Protein AF-Q5D8P5-F1 (afdb_monomer_lite)

pLDDT: mean 77.69, std 11.72, range [52.81, 97.12]

Radius of gyration: 36.67 Å; chains: 1; bounding box: 65×35×106 Å

Secondary structure (DSSP, 8-state):
--S--EEEEEEEEEEEETTEEEEEEEEEEEEE---HHHHHHS-TTSSSS---PPPPP---S-TTHHHHHHHHHHHHHIIIIIHHHHHHHHHHHHHHHHHHHHHHHS-THHHHHHH--

Organism: Schistosoma japonicum (NCBI:txid6182)

InterPro domains:
  IPR032362 Ferlin, C-terminal domain [PF16165] (17-114)
  IPR037721 Ferlin family [PTHR12546] (1-115)

Foldseek 3Di:
DDPDFKDWDKDFDWDQDPNDTDRPDIDIDMGGHDDPVRCVVPPPDPPPDDPPDDDDPPDDPDPCCVVCVVVVVVVVCCVPPVVVVVVVVVVVVVVVVVVVVVVVVPDCVVVCVVVVD

Structure (mmCIF, N/CA/C/O backbone):
data_AF-Q5D8P5-F1
#
_entry.id   AF-Q5D8P5-F1
#
loop_
_atom_site.group_PDB
_atom_site.id
_atom_site.type_symbol
_atom_site.label_atom_id
_atom_site.label_alt_id
_atom_site.label_comp_id
_atom_site.label_asym_id
_atom_site.label_entity_id
_atom_site.label_seq_id
_atom_site.pdbx_PDB_ins_code
_atom_site.Cartn_x
_atom_site.Cartn_y
_atom_site.Cartn_z
_atom_site.occupancy
_atom_site.B_iso_or_equiv
_atom_site.auth_seq_id
_atom_site.auth_comp_id
_atom_site.auth_asym_id
_atom_site.auth_atom_id
_atom_site.pdbx_PDB_model_num
ATOM 1 N N . MET A 1 1 ? -11.316 13.731 40.123 1.00 57.75 1 MET A N 1
ATOM 2 C CA . MET A 1 1 ? -12.185 13.520 38.943 1.00 57.75 1 MET A CA 1
ATOM 3 C C . MET A 1 1 ? -11.296 13.365 37.721 1.00 57.75 1 MET A C 1
ATOM 5 O O . MET A 1 1 ? -10.529 14.279 37.439 1.00 57.75 1 MET A O 1
ATOM 9 N N . PHE A 1 2 ? -11.336 12.219 37.035 1.00 61.69 2 PHE A N 1
ATOM 10 C CA . PHE A 1 2 ? -10.610 12.051 35.772 1.00 61.69 2 PHE A CA 1
ATOM 11 C C . PHE A 1 2 ? -11.206 12.993 34.719 1.00 61.69 2 PHE A C 1
ATOM 13 O O . PHE A 1 2 ? -12.420 13.024 34.531 1.00 61.69 2 PHE A O 1
ATOM 20 N N . LYS A 1 3 ? -10.358 13.787 34.056 1.00 75.06 3 LYS A N 1
ATOM 21 C CA . LYS A 1 3 ? -10.788 14.759 33.036 1.00 75.06 3 LYS A CA 1
ATOM 22 C C . LYS A 1 3 ? -11.258 14.077 31.747 1.00 75.06 3 LYS A C 1
ATOM 24 O O . LYS A 1 3 ? -12.034 14.659 31.000 1.00 75.06 3 LYS A O 1
ATOM 29 N N . ASN A 1 4 ? -10.788 12.857 31.497 1.00 75.75 4 ASN A N 1
ATOM 30 C CA . ASN A 1 4 ? -11.158 12.075 30.331 1.00 75.75 4 ASN A CA 1
ATOM 31 C C . ASN A 1 4 ? -11.781 10.748 30.778 1.00 75.75 4 ASN A C 1
ATOM 33 O O . ASN A 1 4 ? -11.120 9.954 31.445 1.00 75.75 4 ASN A O 1
ATOM 37 N N . ARG A 1 5 ? -13.062 10.552 30.455 1.00 80.94 5 ARG A N 1
ATOM 38 C CA . ARG A 1 5 ? -13.842 9.362 30.829 1.00 80.94 5 ARG A CA 1
ATOM 39 C C . ARG A 1 5 ? -13.826 8.278 29.756 1.00 80.94 5 ARG A C 1
ATOM 41 O O . ARG A 1 5 ? -14.182 7.146 30.053 1.00 80.94 5 ARG A O 1
ATOM 48 N N . THR A 1 6 ? -13.398 8.611 28.539 1.00 83.50 6 THR A N 1
ATOM 49 C CA . THR A 1 6 ? -13.475 7.719 27.379 1.00 83.50 6 THR A CA 1
ATOM 50 C C . THR A 1 6 ? -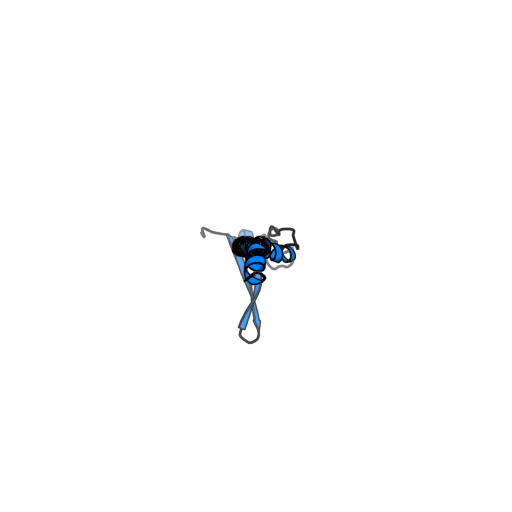12.140 7.644 26.649 1.00 83.50 6 THR A C 1
ATOM 52 O O . THR A 1 6 ? -11.580 8.673 26.269 1.00 83.50 6 THR A O 1
ATOM 55 N N . ALA A 1 7 ? -11.660 6.433 26.382 1.00 86.00 7 ALA A N 1
ATOM 56 C CA . ALA A 1 7 ? -10.495 6.180 25.543 1.00 86.00 7 ALA A CA 1
ATOM 57 C C . ALA A 1 7 ? -10.908 5.343 24.328 1.00 86.00 7 ALA A C 1
ATOM 59 O O . ALA A 1 7 ? -11.478 4.266 24.479 1.00 86.00 7 ALA A O 1
ATOM 60 N N . ARG A 1 8 ? -10.623 5.840 23.122 1.00 86.38 8 ARG A N 1
ATOM 61 C CA . ARG A 1 8 ? -10.833 5.132 21.851 1.00 86.38 8 ARG A CA 1
ATOM 62 C C . ARG A 1 8 ? -9.496 4.865 21.180 1.00 86.38 8 ARG A C 1
ATOM 64 O O . ARG A 1 8 ? -8.613 5.719 21.221 1.00 86.38 8 ARG A O 1
ATOM 71 N N . GLY A 1 9 ? -9.364 3.714 20.535 1.00 86.44 9 GLY A N 1
ATOM 72 C CA . GLY A 1 9 ? -8.120 3.327 19.885 1.00 86.44 9 GLY A CA 1
ATOM 73 C C . GLY A 1 9 ? -8.198 1.986 19.166 1.00 86.44 9 GLY A C 1
ATOM 74 O O . GLY A 1 9 ? -9.210 1.288 19.204 1.00 86.44 9 GLY A O 1
ATOM 75 N N . TRP A 1 10 ? -7.091 1.644 18.514 1.00 86.56 10 TRP A N 1
ATOM 76 C CA . TRP A 1 10 ? -6.893 0.367 17.841 1.00 86.56 10 TRP A CA 1
ATOM 77 C C . TRP A 1 10 ? -5.967 -0.501 18.680 1.00 86.56 10 TRP A C 1
ATOM 79 O O . TRP A 1 10 ? -4.800 -0.153 18.862 1.00 86.56 10 TRP A O 1
ATOM 89 N N . TRP A 1 11 ? -6.475 -1.633 19.154 1.00 86.12 11 TRP A N 1
ATOM 90 C CA . TRP A 1 11 ? -5.688 -2.610 19.895 1.00 86.12 11 TRP A CA 1
ATOM 91 C C . TRP A 1 11 ? -5.235 -3.734 18.964 1.00 86.12 11 TRP A C 1
ATOM 93 O O . TRP A 1 11 ? -6.060 -4.273 18.217 1.00 86.12 11 TRP A O 1
ATOM 103 N N . PRO A 1 12 ? -3.935 -4.079 18.958 1.00 90.12 12 PRO A N 1
ATOM 104 C CA . PRO A 1 12 ? -3.457 -5.232 18.216 1.00 90.12 12 PRO A CA 1
ATOM 105 C C . PRO A 1 12 ? -4.004 -6.507 18.861 1.00 90.12 12 PRO A C 1
ATOM 107 O O . PRO A 1 12 ? -3.960 -6.667 20.078 1.00 90.12 12 PRO A O 1
ATOM 110 N N . VAL A 1 13 ? -4.507 -7.411 18.030 1.00 87.50 13 VAL A N 1
ATOM 111 C CA . VAL A 1 13 ? -4.778 -8.791 18.425 1.00 87.50 13 VAL A CA 1
ATOM 112 C C . VAL A 1 13 ? -3.518 -9.569 18.100 1.00 87.50 13 VAL A C 1
ATOM 114 O O . VAL A 1 13 ? -3.150 -9.694 16.9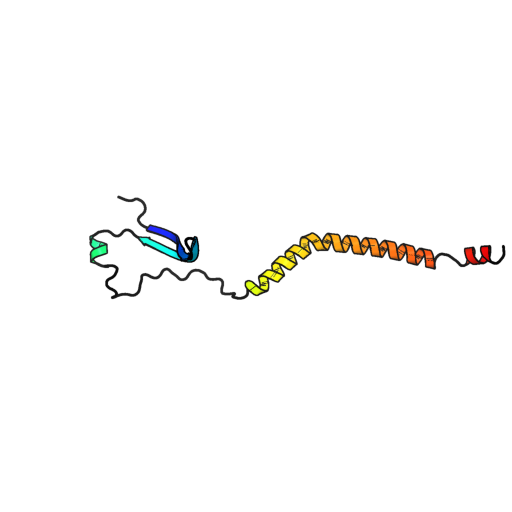29 1.00 87.50 13 VAL A O 1
ATOM 117 N N . THR A 1 14 ? -2.831 -10.005 19.144 1.00 89.38 14 THR A N 1
ATOM 118 C CA . THR A 1 14 ? -1.583 -10.757 19.055 1.00 89.38 14 THR A CA 1
ATOM 119 C C . THR A 1 14 ? -1.832 -12.219 19.360 1.00 89.38 14 THR A C 1
ATOM 121 O O . THR A 1 14 ? -2.654 -12.537 20.217 1.00 89.38 14 THR A O 1
ATOM 124 N N 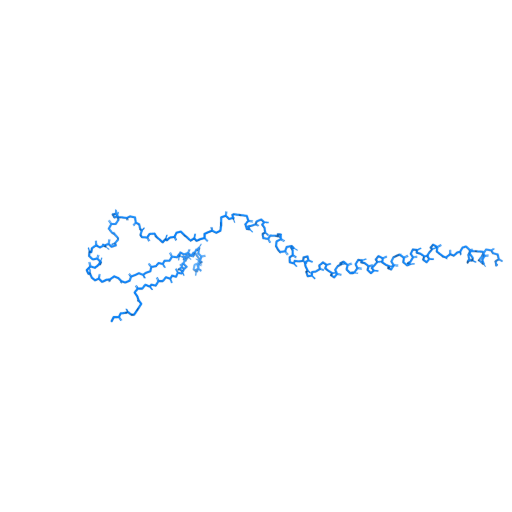. ASP A 1 15 ? -1.096 -13.076 18.675 1.00 86.31 15 ASP A N 1
ATOM 125 C CA . ASP A 1 15 ? -1.023 -14.505 18.937 1.00 86.31 15 ASP A CA 1
ATOM 126 C C . ASP A 1 15 ? 0.444 -14.883 19.147 1.00 86.31 15 ASP A C 1
ATOM 128 O O . ASP A 1 15 ? 1.334 -14.223 18.603 1.00 86.31 15 ASP A O 1
ATOM 132 N N . GLU A 1 16 ? 0.697 -15.900 19.959 1.00 87.44 16 GLU A N 1
ATOM 133 C CA . GLU A 1 16 ? 2.050 -16.362 20.269 1.00 87.44 16 GLU A CA 1
ATOM 134 C C . GLU A 1 16 ? 2.276 -17.695 19.562 1.00 87.44 16 GLU A C 1
ATOM 136 O O . GLU A 1 16 ? 1.671 -18.713 19.901 1.00 87.44 16 GLU A O 1
ATOM 141 N N . VAL A 1 17 ? 3.126 -17.677 18.538 1.00 85.06 17 VAL A N 1
ATOM 142 C CA . VAL A 1 17 ? 3.447 -18.854 17.727 1.00 85.06 17 VAL A CA 1
ATOM 143 C C . VAL A 1 17 ? 4.957 -19.026 17.760 1.00 85.06 17 VAL A C 1
ATOM 145 O O . VAL A 1 17 ? 5.679 -18.116 17.374 1.00 85.06 17 VAL A O 1
ATOM 148 N N . GLU A 1 18 ? 5.428 -20.183 18.232 1.00 81.31 18 GLU A N 1
ATOM 149 C CA . GLU A 1 18 ? 6.864 -20.518 18.276 1.00 81.31 18 GLU A CA 1
ATOM 150 C C . GLU A 1 18 ? 7.732 -19.460 19.000 1.00 81.31 18 GLU A C 1
ATOM 152 O O . GLU A 1 18 ? 8.807 -19.109 18.528 1.00 81.31 18 GLU A O 1
ATOM 157 N N . GLU A 1 19 ? 7.269 -18.946 20.149 1.00 83.50 19 GLU A N 1
ATOM 158 C CA . GLU A 1 19 ? 7.934 -17.883 20.943 1.00 83.50 19 GLU A CA 1
ATOM 159 C C . GLU A 1 19 ? 8.019 -16.503 20.247 1.00 83.50 19 GLU A C 1
ATOM 161 O O . GLU A 1 19 ? 8.612 -15.565 20.788 1.00 83.50 19 GLU A O 1
ATOM 166 N N . GLU A 1 20 ? 7.385 -16.327 19.081 1.00 83.00 20 GLU A N 1
ATOM 167 C CA . GLU A 1 20 ? 7.255 -15.039 18.394 1.00 83.00 20 GLU A CA 1
ATOM 168 C C . GLU A 1 20 ? 5.832 -14.467 18.540 1.00 83.00 20 GLU A C 1
ATOM 170 O O . GLU A 1 20 ? 4.823 -15.136 18.302 1.00 83.00 20 GLU A O 1
ATOM 175 N N . ILE A 1 21 ? 5.740 -13.186 18.921 1.00 85.12 21 ILE A N 1
ATOM 176 C CA . ILE A 1 21 ? 4.464 -12.464 19.028 1.00 85.12 21 ILE A CA 1
ATOM 177 C C . ILE A 1 21 ? 4.063 -11.963 17.638 1.00 85.12 21 ILE A C 1
ATOM 179 O O . ILE A 1 21 ? 4.602 -10.972 17.136 1.00 85.12 21 ILE A O 1
ATOM 183 N N . VAL A 1 22 ? 3.062 -12.598 17.033 1.00 86.12 22 VAL A N 1
ATOM 184 C CA . VAL A 1 22 ? 2.540 -12.236 15.711 1.00 86.12 22 VAL A CA 1
ATOM 185 C C . VAL A 1 22 ? 1.246 -11.435 15.850 1.00 86.12 22 VAL A C 1
ATOM 187 O O . VAL A 1 22 ? 0.286 -11.859 16.490 1.00 86.12 22 VAL A O 1
ATOM 190 N N . VAL A 1 23 ? 1.175 -10.263 15.210 1.00 86.12 23 VAL A N 1
ATOM 191 C CA . VAL A 1 23 ? -0.057 -9.454 15.162 1.00 86.12 23 VAL A CA 1
ATOM 192 C C . VAL A 1 23 ? -1.001 -10.021 14.096 1.00 86.12 23 VAL A C 1
ATOM 194 O O . VAL A 1 23 ? -0.822 -9.769 12.906 1.00 86.12 23 VAL A O 1
ATOM 197 N N . GLN A 1 24 ? -2.030 -10.752 14.521 1.00 84.31 24 GLN A N 1
ATOM 198 C CA . GLN A 1 24 ? -3.038 -11.374 13.649 1.00 84.31 24 GLN A CA 1
ATOM 199 C C . GLN A 1 24 ? -4.111 -10.385 13.174 1.00 84.31 24 GLN A C 1
ATOM 201 O O . GLN A 1 24 ? -4.748 -10.574 12.136 1.00 84.31 24 GLN A O 1
ATOM 206 N N . GLY A 1 25 ? -4.331 -9.305 13.921 1.00 85.81 25 GLY A N 1
ATOM 207 C CA . GLY A 1 25 ? -5.375 -8.348 13.590 1.00 85.81 25 GLY A CA 1
ATOM 208 C C . GLY A 1 25 ? -5.336 -7.086 14.429 1.00 85.81 25 GLY A C 1
ATOM 209 O O . GLY A 1 25 ? -4.445 -6.872 15.249 1.00 85.81 25 GLY A O 1
ATOM 210 N N . LYS A 1 26 ? -6.320 -6.217 14.202 1.00 85.31 26 LYS A N 1
ATOM 211 C CA . LYS A 1 26 ? -6.552 -5.016 15.005 1.00 85.31 26 LYS A CA 1
ATOM 212 C C . LYS A 1 26 ? -8.043 -4.888 15.263 1.00 85.31 26 LYS A C 1
ATOM 214 O O . LYS A 1 26 ? -8.832 -5.024 14.330 1.00 85.31 26 LYS A O 1
ATOM 219 N N . VAL A 1 27 ? -8.408 -4.610 16.506 1.00 84.50 27 VAL A N 1
ATOM 220 C CA . VAL A 1 27 ? -9.791 -4.352 16.911 1.00 84.50 27 VAL A CA 1
ATOM 221 C C . VAL A 1 27 ? -9.883 -2.907 17.379 1.00 84.50 27 VAL A C 1
ATOM 223 O O . VAL A 1 27 ? -9.007 -2.416 18.092 1.00 84.50 27 VAL A O 1
ATOM 226 N N . GLU A 1 28 ? -10.920 -2.206 16.934 1.00 86.06 28 GLU A N 1
ATOM 227 C CA . GLU A 1 28 ? -11.251 -0.887 17.461 1.00 86.06 28 GLU A CA 1
ATOM 228 C C . GLU A 1 28 ? -12.065 -1.069 18.742 1.00 86.06 28 GLU A C 1
ATOM 230 O O . GLU A 1 28 ? -13.096 -1.741 18.726 1.00 86.06 28 GLU A O 1
ATOM 235 N N . CYS A 1 29 ? -11.602 -0.480 19.845 1.00 84.56 29 CYS A N 1
ATOM 236 C CA . CYS A 1 29 ? -12.281 -0.552 21.137 1.00 84.56 29 CYS A CA 1
ATOM 237 C C . CYS A 1 29 ? -12.517 0.853 21.705 1.00 84.56 29 CYS A C 1
ATOM 239 O O . CYS A 1 29 ? -11.729 1.778 21.488 1.00 84.56 29 CYS A O 1
ATOM 241 N N . GLN A 1 30 ? -13.596 1.006 22.474 1.00 85.00 30 GLN A N 1
ATOM 242 C CA . GLN A 1 30 ? -13.848 2.176 23.309 1.00 85.00 30 GLN A CA 1
ATOM 243 C C . GLN A 1 30 ? -13.967 1.726 24.761 1.00 85.00 30 GLN A C 1
ATOM 245 O O . GLN A 1 30 ? -14.827 0.916 25.088 1.00 85.00 30 GLN A O 1
ATOM 250 N N . LEU A 1 31 ? -13.109 2.264 25.622 1.00 86.06 31 LEU A N 1
ATOM 251 C CA . LEU A 1 31 ? -13.162 2.069 27.065 1.00 86.06 31 LEU A CA 1
ATOM 252 C C . LEU A 1 31 ? -13.814 3.295 27.698 1.00 86.06 31 LEU A C 1
ATOM 254 O O . LEU A 1 31 ? -13.375 4.420 27.453 1.00 86.06 31 LEU A O 1
ATOM 258 N N . GLU A 1 32 ? -14.843 3.078 28.508 1.00 85.94 32 GLU A N 1
ATOM 259 C CA . GLU A 1 32 ? -15.558 4.124 29.235 1.00 85.94 32 GLU A CA 1
ATOM 260 C C . GLU A 1 32 ? -15.515 3.840 30.738 1.00 85.94 32 GLU A C 1
ATOM 262 O O . GLU A 1 32 ? -15.786 2.725 31.181 1.00 85.94 32 GLU A O 1
ATOM 267 N N . MET A 1 33 ? -15.132 4.845 31.527 1.00 84.62 33 MET A N 1
ATOM 268 C CA . MET A 1 33 ? -15.166 4.776 32.987 1.00 84.62 33 MET A CA 1
ATOM 269 C C . MET A 1 33 ? -16.543 5.208 33.496 1.00 84.62 33 MET A C 1
ATOM 271 O O . MET A 1 33 ? -16.877 6.393 33.437 1.00 84.62 33 MET A O 1
ATOM 275 N N . LEU A 1 34 ? -17.298 4.249 34.031 1.00 83.00 34 LEU A N 1
ATOM 276 C CA . LEU A 1 34 ? -18.614 4.460 34.638 1.00 83.00 34 LEU A CA 1
ATOM 277 C C . LEU A 1 34 ? -18.497 4.766 36.135 1.00 83.00 34 LEU A C 1
ATOM 279 O O . LEU A 1 34 ? -17.560 4.322 36.805 1.00 83.00 34 LEU A O 1
ATOM 283 N N . ASN A 1 35 ? -19.455 5.520 36.673 1.00 84.50 35 ASN A N 1
ATOM 284 C CA . ASN A 1 35 ? -19.579 5.700 38.121 1.00 84.50 35 ASN A CA 1
ATOM 285 C C . ASN A 1 35 ? -20.282 4.492 38.773 1.00 84.50 35 ASN A C 1
ATOM 287 O O . ASN A 1 35 ? -20.950 3.724 38.084 1.00 84.50 35 ASN A O 1
ATOM 291 N N . SER A 1 36 ? -20.199 4.338 40.101 1.00 82.44 36 SER A N 1
ATOM 292 C CA . SER A 1 36 ? -20.795 3.186 40.807 1.00 82.44 36 SER A CA 1
ATOM 293 C C . SER A 1 36 ? -22.293 3.013 40.522 1.00 82.44 36 SER A C 1
ATOM 295 O O . SER A 1 36 ? -22.729 1.918 40.191 1.00 82.44 36 SER A O 1
ATOM 297 N N . ALA A 1 37 ? -23.062 4.106 40.541 1.00 84.00 37 ALA A N 1
ATOM 298 C CA . ALA A 1 37 ? -24.499 4.081 40.252 1.00 84.00 37 ALA A CA 1
ATOM 299 C C . ALA A 1 37 ? -24.839 3.694 38.794 1.00 84.00 37 ALA A C 1
ATOM 301 O O . ALA A 1 37 ? -25.881 3.100 38.539 1.00 84.00 37 ALA A O 1
ATOM 302 N N . GLU A 1 38 ? -23.973 4.030 37.832 1.00 81.06 38 GLU A N 1
ATOM 303 C CA . GLU A 1 38 ? -24.153 3.689 36.410 1.00 81.06 38 GLU A CA 1
ATOM 304 C C . GLU A 1 38 ? -23.731 2.239 36.122 1.00 81.06 38 GLU A C 1
ATOM 306 O O . GLU A 1 38 ? -24.326 1.567 35.285 1.00 81.06 38 GLU A O 1
ATOM 311 N N . ALA A 1 39 ? -22.721 1.739 36.836 1.00 82.19 39 ALA A N 1
ATOM 312 C CA . ALA A 1 39 ? -22.283 0.350 36.744 1.00 82.19 39 ALA A CA 1
ATOM 313 C C . ALA A 1 39 ? -23.308 -0.626 37.348 1.00 82.19 39 ALA A C 1
ATOM 315 O O . ALA A 1 39 ? -23.466 -1.737 36.847 1.00 82.19 39 ALA A O 1
ATOM 316 N N . GLU A 1 40 ? -24.016 -0.215 38.405 1.00 81.62 40 GLU A N 1
ATOM 317 C CA . GLU A 1 40 ? -25.100 -1.002 39.005 1.00 81.62 40 GLU A CA 1
ATOM 318 C C . GLU A 1 40 ? -26.336 -1.084 38.102 1.00 81.62 40 GLU A C 1
ATOM 320 O O . GLU A 1 40 ? -26.991 -2.126 38.063 1.00 81.62 40 GLU A O 1
ATOM 325 N N . SER A 1 41 ? -26.654 -0.015 37.363 1.00 81.94 41 SER A N 1
ATOM 326 C CA . SER A 1 41 ? -27.794 -0.017 36.441 1.00 81.94 41 SER A CA 1
ATOM 327 C C . SER A 1 41 ? -27.526 -0.825 35.170 1.00 81.94 41 SER A C 1
ATOM 329 O O . SER A 1 41 ? -28.437 -1.499 34.695 1.00 81.94 41 SER A O 1
ATOM 331 N N . ASN A 1 42 ? -26.286 -0.811 34.661 1.00 75.94 42 ASN A N 1
ATOM 332 C CA . ASN A 1 42 ? -25.866 -1.538 33.458 1.00 75.94 42 ASN A CA 1
ATOM 333 C C . ASN A 1 42 ? -24.629 -2.424 33.722 1.00 75.94 42 ASN A C 1
ATOM 335 O O . ASN A 1 42 ? -23.513 -2.089 33.308 1.00 75.94 42 ASN A O 1
ATOM 339 N N . PRO A 1 43 ? -24.803 -3.571 34.401 1.00 77.56 43 PRO A N 1
ATOM 340 C CA . PRO A 1 43 ? -23.705 -4.478 34.722 1.00 77.56 43 PRO A CA 1
ATOM 341 C C . PRO A 1 43 ? -23.143 -5.184 33.476 1.00 77.56 43 PRO A C 1
ATOM 343 O O . PRO A 1 43 ? -23.848 -5.899 32.761 1.00 77.56 43 PRO A O 1
ATOM 346 N N . ALA A 1 44 ? -21.835 -5.047 33.243 1.00 76.38 44 ALA A N 1
ATOM 347 C CA . ALA A 1 44 ? -21.133 -5.764 32.179 1.00 76.38 44 ALA A CA 1
ATOM 348 C C . ALA A 1 44 ? -20.964 -7.263 32.508 1.00 76.38 44 ALA A C 1
ATOM 350 O O . ALA A 1 44 ? -20.784 -7.645 33.661 1.00 76.38 44 ALA A O 1
ATOM 351 N N . GLY A 1 45 ? -20.969 -8.125 31.483 1.00 72.12 45 GLY A N 1
ATOM 352 C CA . GLY A 1 45 ? -20.592 -9.542 31.620 1.00 72.12 45 GLY A CA 1
ATOM 353 C C . GLY A 1 45 ? -21.691 -10.495 32.106 1.00 72.12 45 GLY A C 1
ATOM 354 O O . GLY A 1 45 ? -21.425 -11.681 32.267 1.00 72.12 45 GLY A O 1
ATOM 355 N N . LEU A 1 46 ? -22.931 -10.026 32.283 1.00 74.81 46 LEU A N 1
ATOM 356 C CA . LEU A 1 46 ? -24.065 -10.896 32.632 1.00 74.81 46 LEU A CA 1
ATOM 357 C C . LEU A 1 46 ? -24.650 -11.675 31.438 1.00 74.81 46 LEU A C 1
ATOM 359 O O . LEU A 1 46 ? -25.566 -12.472 31.631 1.00 74.81 46 LEU A O 1
ATOM 363 N N . GLY A 1 47 ? -24.153 -11.445 30.216 1.00 69.00 47 GLY A N 1
ATOM 364 C CA . GLY A 1 47 ? -24.574 -12.161 29.002 1.00 69.00 47 GLY A CA 1
ATOM 365 C C . GLY A 1 47 ? -26.047 -11.973 28.621 1.00 69.00 47 GLY A C 1
ATOM 366 O O . GLY A 1 47 ? -26.588 -12.791 27.884 1.00 69.00 47 GLY A O 1
ATOM 367 N N . ARG A 1 48 ? -26.709 -10.943 29.164 1.00 70.75 48 ARG A N 1
ATOM 368 C CA . ARG A 1 48 ? -28.140 -10.673 28.948 1.00 70.75 48 ARG A CA 1
ATOM 369 C C . ARG A 1 48 ? -28.409 -9.807 27.722 1.00 70.75 48 ARG A C 1
ATOM 371 O O . ARG A 1 48 ? -29.426 -10.012 27.072 1.00 70.75 48 ARG A O 1
ATOM 378 N N . ASP A 1 49 ? -27.480 -8.912 27.405 1.00 72.88 49 ASP A N 1
ATOM 379 C CA . ASP A 1 49 ? -27.582 -7.971 26.295 1.00 72.88 49 ASP A CA 1
ATOM 380 C C . ASP A 1 49 ? -26.456 -8.204 25.284 1.00 72.88 49 ASP A C 1
ATOM 382 O O . ASP A 1 49 ? -25.382 -8.720 25.620 1.00 72.88 49 ASP A O 1
ATOM 386 N N . GLU A 1 50 ? -26.707 -7.825 24.031 1.00 73.19 50 GLU A N 1
ATOM 387 C CA . GLU A 1 50 ? -25.675 -7.796 22.996 1.00 73.19 50 GLU A CA 1
ATOM 388 C C . GLU A 1 50 ? -24.509 -6.886 23.428 1.00 73.19 50 GLU A C 1
ATOM 390 O O . GLU A 1 50 ? -24.715 -5.898 24.139 1.00 73.19 50 GLU A O 1
ATOM 395 N N . PRO A 1 51 ? -23.262 -7.190 23.021 1.00 73.69 51 PRO A N 1
ATOM 396 C CA . PRO A 1 51 ? -22.131 -6.329 23.338 1.00 73.69 51 PRO A CA 1
ATOM 397 C C . PRO A 1 51 ? -22.370 -4.920 22.784 1.00 73.69 51 PRO A C 1
ATOM 399 O O . PRO A 1 51 ? -22.889 -4.768 21.678 1.00 73.69 51 PRO A O 1
ATOM 402 N N . ASN A 1 52 ? -21.934 -3.893 23.522 1.00 77.81 52 ASN A N 1
ATOM 403 C CA . ASN A 1 52 ? -21.997 -2.499 23.077 1.00 77.81 52 ASN A CA 1
ATOM 404 C C . ASN A 1 52 ? -21.168 -2.309 21.795 1.00 77.81 52 ASN A C 1
ATOM 406 O O . ASN A 1 52 ? -19.962 -2.057 21.835 1.00 77.81 52 ASN A O 1
ATOM 410 N N . GLY A 1 53 ? -21.828 -2.476 20.649 1.00 76.75 53 GLY A N 1
ATOM 411 C CA . GLY A 1 53 ? -21.216 -2.430 19.333 1.00 76.75 53 GLY A CA 1
ATOM 412 C C . GLY A 1 53 ? -20.853 -1.005 18.952 1.00 76.75 53 GLY A C 1
ATOM 413 O O . GLY A 1 53 ? -21.698 -0.108 18.941 1.00 76.75 53 GLY A O 1
ATOM 414 N N . LEU A 1 54 ? -19.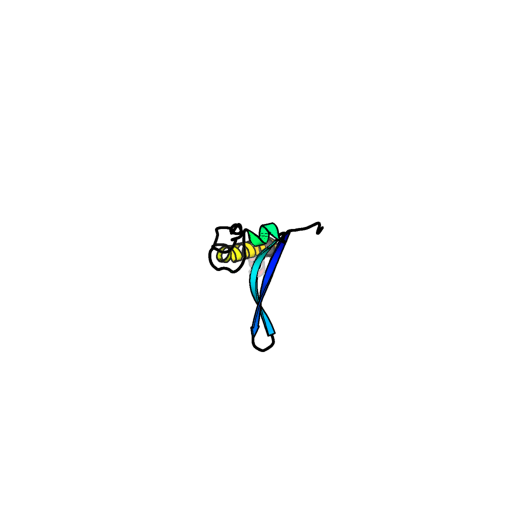591 -0.795 18.584 1.00 81.06 54 LEU A N 1
ATOM 415 C CA . LEU A 1 54 ? -19.196 0.445 17.934 1.00 81.06 54 LEU A CA 1
ATOM 416 C C . LEU A 1 54 ? -19.915 0.581 16.582 1.00 81.06 54 LEU A C 1
ATOM 418 O O . LEU A 1 54 ? -20.216 -0.428 15.932 1.00 81.06 54 LEU A O 1
ATOM 422 N N . PRO A 1 55 ? -20.190 1.820 16.130 1.00 82.19 55 PRO A N 1
ATOM 423 C CA . PRO A 1 55 ? -20.715 2.034 14.791 1.00 82.19 55 PRO A CA 1
ATOM 424 C C . PRO A 1 55 ? -19.781 1.374 13.778 1.00 82.19 55 PRO A C 1
ATOM 426 O O . PRO A 1 55 ? -18.558 1.425 13.925 1.00 82.19 55 PRO A O 1
ATOM 429 N N . LYS A 1 56 ? -20.358 0.744 12.748 1.00 78.62 56 LYS A N 1
ATOM 430 C CA . LYS A 1 56 ? -19.565 0.071 11.716 1.00 78.62 56 LYS A CA 1
ATOM 431 C C . LYS A 1 56 ? -18.541 1.062 11.148 1.00 78.62 56 LYS A C 1
ATOM 433 O O . LYS A 1 56 ? -18.933 2.184 10.807 1.00 78.62 56 LYS A O 1
ATOM 438 N N . PRO A 1 57 ? -17.258 0.675 11.030 1.00 73.50 57 PRO A N 1
ATOM 439 C CA . PRO A 1 57 ? -16.265 1.550 10.432 1.00 73.50 57 PRO A CA 1
ATOM 440 C C . PRO A 1 57 ? -16.711 1.903 9.013 1.00 73.50 57 PRO A C 1
ATOM 442 O O . PRO A 1 57 ? -17.332 1.079 8.335 1.00 73.50 57 PRO A O 1
ATOM 445 N N . ASN A 1 58 ? -16.394 3.120 8.563 1.00 71.06 58 ASN A N 1
ATOM 446 C CA . ASN A 1 58 ? -16.677 3.554 7.198 1.00 71.06 58 ASN A CA 1
ATOM 447 C C . ASN A 1 58 ? -15.803 2.744 6.228 1.00 71.06 58 ASN A C 1
ATOM 449 O O . ASN A 1 58 ? -14.683 3.130 5.889 1.00 71.06 58 ASN A O 1
ATOM 453 N N . ARG A 1 59 ? -16.278 1.550 5.871 1.00 69.12 59 ARG A N 1
ATOM 454 C CA . ARG A 1 59 ? -15.613 0.644 4.949 1.00 69.12 59 ARG A CA 1
ATOM 455 C C . ARG A 1 59 ? -15.876 1.177 3.544 1.00 69.12 59 ARG A C 1
ATOM 457 O O . ARG A 1 59 ? -17.035 1.212 3.146 1.00 69.12 59 ARG A O 1
ATOM 464 N N . PRO A 1 60 ? -14.850 1.562 2.771 1.00 68.12 60 PRO A N 1
ATOM 465 C CA . PRO A 1 60 ? -15.068 1.813 1.356 1.00 68.12 60 PRO A CA 1
ATOM 466 C C . PRO A 1 60 ? -15.611 0.525 0.718 1.00 68.12 60 PRO A C 1
ATOM 468 O O . PRO A 1 60 ? -14.969 -0.523 0.803 1.00 68.12 60 PRO A O 1
ATOM 471 N N . ASP A 1 61 ? -16.788 0.599 0.091 1.00 61.91 61 ASP A N 1
ATOM 472 C CA . ASP A 1 61 ? -17.528 -0.543 -0.480 1.00 61.91 61 ASP A CA 1
ATOM 473 C C . ASP A 1 61 ? -16.807 -1.256 -1.640 1.00 61.91 61 ASP A C 1
ATOM 475 O O . ASP A 1 61 ? -17.298 -2.239 -2.195 1.00 61.91 61 ASP A O 1
ATOM 479 N N . SER A 1 62 ? -15.612 -0.814 -2.030 1.00 55.62 62 SER A N 1
ATOM 480 C CA . SER A 1 62 ? -14.903 -1.396 -3.161 1.00 55.62 62 SER A CA 1
ATOM 481 C C . SER A 1 62 ? -13.906 -2.472 -2.722 1.00 55.62 62 SER A C 1
ATOM 483 O O . SER A 1 62 ? -12.726 -2.215 -2.474 1.00 55.62 62 SER A O 1
ATOM 485 N N . SER A 1 63 ? -14.348 -3.724 -2.784 1.00 55.84 63 SER A N 1
ATOM 486 C CA . SER A 1 63 ? -13.496 -4.917 -2.933 1.00 55.84 63 SER A CA 1
ATOM 487 C C . SER A 1 63 ? -12.530 -4.838 -4.139 1.00 55.84 63 SER A C 1
ATOM 489 O O . SER A 1 63 ? -11.578 -5.613 -4.232 1.00 55.84 63 SER A O 1
ATOM 491 N N . PHE A 1 64 ? -12.703 -3.853 -5.028 1.00 52.81 64 PHE A N 1
ATOM 492 C CA . PHE A 1 64 ? -11.881 -3.600 -6.216 1.00 52.81 64 PHE A CA 1
ATOM 493 C C . PHE A 1 64 ? -10.489 -2.991 -5.963 1.00 52.81 64 PHE A C 1
ATOM 495 O O . PHE A 1 64 ? -9.695 -2.909 -6.904 1.00 52.81 64 PHE A O 1
ATOM 502 N N . MET A 1 65 ? -10.124 -2.605 -4.733 1.00 56.88 65 MET A N 1
ATOM 503 C CA . MET A 1 65 ? -8.794 -2.022 -4.466 1.00 56.88 65 MET A CA 1
ATOM 504 C C . MET A 1 65 ? -7.635 -2.970 -4.824 1.00 56.88 65 MET A C 1
ATOM 506 O O . MET A 1 65 ? -6.578 -2.512 -5.255 1.00 56.88 65 MET A O 1
ATOM 510 N N . LYS A 1 66 ? -7.831 -4.292 -4.710 1.00 55.78 66 LYS A N 1
ATOM 511 C CA . LYS A 1 66 ? -6.801 -5.280 -5.077 1.00 55.78 66 LYS A CA 1
ATOM 512 C C . LYS A 1 66 ? -6.541 -5.338 -6.589 1.00 55.78 66 LYS A C 1
ATOM 514 O O . LYS A 1 66 ? -5.417 -5.611 -6.990 1.00 55.78 66 LYS A O 1
ATOM 519 N N . PHE A 1 67 ? -7.542 -5.034 -7.419 1.00 59.28 67 PHE A N 1
ATOM 520 C CA . PHE A 1 67 ? -7.425 -5.082 -8.884 1.00 59.28 67 PHE A CA 1
ATOM 521 C C . PHE A 1 67 ? -7.049 -3.725 -9.505 1.00 59.28 67 PHE A C 1
ATOM 523 O O . PHE A 1 67 ? -6.377 -3.669 -10.531 1.00 59.28 67 PHE A O 1
ATOM 530 N N . LEU A 1 68 ? -7.415 -2.615 -8.855 1.00 59.34 68 LEU A N 1
ATOM 531 C CA . LEU A 1 68 ? -7.020 -1.256 -9.257 1.00 59.34 68 LEU A CA 1
ATOM 532 C C . LEU A 1 68 ? -5.629 -0.849 -8.736 1.00 59.34 68 LEU A C 1
ATOM 534 O O . LEU A 1 68 ? -5.011 0.065 -9.283 1.00 59.34 68 LEU A O 1
ATOM 538 N N . GLY A 1 69 ? -5.105 -1.534 -7.714 1.00 65.88 69 GLY A N 1
ATOM 539 C CA . GLY A 1 69 ? -3.742 -1.351 -7.201 1.00 65.88 69 GLY A CA 1
ATOM 540 C C . GLY A 1 69 ? -2.647 -1.456 -8.278 1.00 65.88 69 GLY A C 1
ATOM 541 O O . GLY A 1 69 ? -1.858 -0.517 -8.400 1.00 65.88 69 GLY A O 1
ATOM 542 N N . PRO A 1 70 ? -2.630 -2.522 -9.109 1.00 67.31 70 PRO A N 1
ATOM 543 C CA . PRO A 1 70 ? -1.709 -2.668 -10.236 1.00 67.31 70 PRO A CA 1
ATOM 544 C C . PRO A 1 70 ? -1.806 -1.537 -11.262 1.00 67.31 70 PRO A C 1
ATOM 546 O O . PRO A 1 70 ? -0.795 -1.098 -11.793 1.00 67.31 70 PRO A O 1
ATOM 549 N N . LEU A 1 71 ? -3.008 -1.035 -11.552 1.00 71.31 71 LEU A N 1
ATOM 550 C CA . LEU A 1 71 ? -3.199 0.026 -12.545 1.00 71.31 71 LEU A CA 1
ATOM 551 C C . LEU A 1 71 ? -2.698 1.379 -12.033 1.00 71.31 71 LEU A C 1
ATOM 553 O O . LEU A 1 71 ? -2.134 2.159 -12.799 1.00 71.31 71 LEU A O 1
ATOM 557 N N . ASN A 1 72 ? -2.843 1.646 -10.735 1.00 65.62 72 ASN A N 1
ATOM 558 C CA . ASN A 1 72 ? -2.317 2.857 -10.111 1.00 65.62 72 ASN A CA 1
ATOM 559 C C . ASN A 1 72 ? -0.783 2.839 -10.024 1.00 65.62 72 ASN A C 1
ATOM 561 O O . ASN A 1 72 ? -0.146 3.858 -10.305 1.00 65.62 72 ASN A O 1
ATOM 565 N N . THR A 1 73 ? -0.171 1.687 -9.724 1.00 68.44 73 THR A N 1
ATOM 566 C CA . THR A 1 73 ? 1.292 1.527 -9.778 1.00 68.44 73 THR A CA 1
ATOM 567 C C . THR A 1 73 ? 1.818 1.574 -11.211 1.00 68.44 73 THR A C 1
ATOM 569 O O . THR A 1 73 ? 2.820 2.244 -11.462 1.00 68.44 73 THR A O 1
ATOM 572 N N . LEU A 1 74 ? 1.116 0.976 -12.180 1.00 71.12 74 LEU A N 1
ATOM 573 C CA . LEU A 1 74 ? 1.462 1.068 -13.600 1.00 71.12 74 LEU A CA 1
ATOM 574 C C . LEU A 1 74 ? 1.350 2.511 -14.109 1.00 71.12 74 LEU A C 1
ATOM 576 O O . LEU A 1 74 ? 2.252 2.988 -14.788 1.00 71.12 74 LEU A O 1
ATOM 580 N N . ARG A 1 75 ? 0.307 3.254 -13.716 1.00 71.06 75 ARG A N 1
ATOM 581 C CA . ARG A 1 75 ? 0.143 4.684 -14.029 1.00 71.06 75 ARG A CA 1
ATOM 582 C C . ARG A 1 75 ? 1.277 5.529 -13.445 1.00 71.06 75 ARG A C 1
ATOM 584 O O . ARG A 1 75 ? 1.754 6.448 -14.113 1.00 71.06 75 ARG A O 1
ATOM 591 N N . TYR A 1 76 ? 1.729 5.221 -12.229 1.00 68.56 76 TYR A N 1
ATOM 592 C CA . TYR A 1 76 ? 2.881 5.883 -11.614 1.00 68.56 76 TYR A CA 1
ATOM 593 C C . TYR A 1 76 ? 4.180 5.565 -12.375 1.00 68.56 76 TYR A C 1
ATOM 595 O O . TYR A 1 76 ? 4.904 6.480 -12.767 1.00 68.56 76 TYR A O 1
ATOM 603 N N . LEU A 1 77 ? 4.431 4.292 -12.695 1.00 65.56 77 LEU A N 1
ATOM 604 C CA . LEU A 1 77 ? 5.576 3.857 -13.507 1.00 65.56 77 LEU A CA 1
ATOM 605 C C . LEU A 1 77 ? 5.583 4.517 -14.896 1.00 65.56 77 LEU A C 1
ATOM 607 O O . LEU A 1 77 ? 6.612 5.033 -15.338 1.00 65.56 77 LEU A O 1
ATOM 611 N N . ILE A 1 78 ? 4.420 4.581 -15.546 1.00 69.31 78 ILE A N 1
ATOM 612 C CA . ILE A 1 78 ? 4.213 5.229 -16.844 1.00 69.31 78 ILE A CA 1
ATOM 613 C C . ILE A 1 78 ? 4.515 6.733 -16.762 1.00 69.31 78 ILE A C 1
ATOM 615 O O . ILE A 1 78 ? 5.213 7.269 -17.619 1.00 69.31 78 ILE A O 1
ATOM 619 N N . LYS A 1 79 ? 4.074 7.438 -15.715 1.00 69.12 79 LYS A N 1
ATOM 620 C CA . LYS A 1 79 ? 4.266 8.895 -15.607 1.00 69.12 79 LYS A CA 1
ATOM 621 C C . LYS A 1 79 ? 5.741 9.311 -15.497 1.00 69.12 79 LYS A C 1
ATOM 623 O O . LYS A 1 79 ? 6.102 10.344 -16.067 1.00 69.12 79 LYS A O 1
ATOM 628 N N . TYR A 1 80 ? 6.574 8.537 -14.791 1.00 69.69 80 TYR A N 1
ATOM 629 C CA . TYR A 1 80 ? 7.977 8.897 -14.523 1.00 69.69 80 TYR A CA 1
ATOM 630 C C . TYR A 1 80 ? 8.985 8.250 -15.483 1.00 69.69 80 TYR A C 1
ATOM 632 O O . TYR A 1 80 ? 9.909 8.927 -15.930 1.00 69.69 80 TYR A O 1
ATOM 640 N N . ARG A 1 81 ? 8.829 6.966 -15.840 1.00 75.56 81 ARG A N 1
ATOM 641 C CA . ARG A 1 81 ? 9.793 6.257 -16.706 1.00 75.56 81 ARG A CA 1
ATOM 642 C C . ARG A 1 81 ? 9.462 6.382 -18.196 1.00 75.56 81 ARG A C 1
ATOM 644 O O . ARG A 1 81 ? 10.385 6.497 -19.001 1.00 75.56 81 ARG A O 1
ATOM 651 N N . LEU A 1 82 ? 8.179 6.403 -18.578 1.00 79.69 82 LEU A N 1
ATOM 652 C CA . LEU A 1 82 ? 7.783 6.335 -19.994 1.00 79.69 82 LEU A CA 1
ATOM 653 C C . LEU A 1 82 ? 8.144 7.600 -20.780 1.00 79.69 82 LEU A C 1
ATOM 655 O O . LEU A 1 82 ? 8.510 7.497 -21.946 1.00 79.69 82 LEU A O 1
ATOM 659 N N . LYS A 1 83 ? 8.113 8.783 -20.149 1.00 81.44 83 LYS A N 1
ATOM 660 C CA . LYS A 1 83 ? 8.487 10.049 -20.810 1.00 81.44 83 LYS A CA 1
ATOM 661 C C . LYS A 1 83 ? 9.907 9.996 -21.380 1.00 81.44 83 LYS A C 1
ATOM 663 O O . LYS A 1 83 ? 10.126 10.375 -22.524 1.00 81.44 83 LYS A O 1
ATOM 668 N N . TRP A 1 84 ? 10.853 9.453 -20.615 1.00 85.06 84 TRP A N 1
ATOM 669 C CA . TRP A 1 84 ? 12.240 9.290 -21.055 1.00 85.06 84 TRP A CA 1
ATOM 670 C C . TRP A 1 84 ? 12.407 8.183 -22.102 1.00 85.06 84 TRP A C 1
ATOM 672 O O . TRP A 1 84 ? 13.252 8.308 -22.984 1.00 85.06 84 TRP A O 1
ATOM 682 N N . ILE A 1 85 ? 11.601 7.118 -22.034 1.00 87.06 85 ILE A N 1
ATOM 683 C CA . ILE A 1 85 ? 11.592 6.049 -23.045 1.00 87.06 85 ILE A CA 1
ATOM 684 C C . ILE A 1 85 ? 11.098 6.588 -24.395 1.00 87.06 85 ILE A C 1
ATOM 686 O O . ILE A 1 85 ? 11.754 6.368 -25.409 1.00 87.06 85 ILE A O 1
ATOM 690 N N . LEU A 1 86 ? 10.000 7.351 -24.406 1.00 87.94 86 LEU A N 1
ATOM 691 C CA . LEU A 1 86 ? 9.452 7.965 -25.620 1.00 87.94 86 LEU A CA 1
ATOM 692 C C . LEU A 1 86 ? 10.446 8.926 -26.281 1.00 87.94 86 LEU A C 1
ATOM 694 O O . LEU A 1 86 ? 10.629 8.866 -27.493 1.00 87.94 86 LEU A O 1
ATOM 698 N N . ILE A 1 87 ? 11.142 9.753 -25.491 1.00 92.19 87 ILE A N 1
ATOM 699 C CA . ILE A 1 87 ? 12.184 10.656 -26.008 1.00 92.19 87 ILE A CA 1
ATOM 700 C C . ILE A 1 87 ? 13.320 9.861 -26.670 1.00 92.19 87 ILE A C 1
ATOM 702 O O . ILE A 1 87 ? 13.742 10.203 -27.771 1.00 92.19 87 ILE A O 1
ATOM 706 N N . LYS A 1 88 ? 13.795 8.774 -26.044 1.00 93.75 88 LYS A N 1
ATOM 707 C CA . LYS A 1 88 ? 14.852 7.925 -26.625 1.00 93.75 88 LYS A CA 1
ATOM 708 C C . LYS A 1 88 ? 14.416 7.283 -27.942 1.00 93.75 88 LYS A C 1
ATOM 710 O O . LYS A 1 88 ? 15.181 7.307 -28.901 1.00 93.75 88 LYS A O 1
ATOM 715 N N . ILE A 1 89 ? 13.194 6.749 -28.000 1.00 95.50 89 ILE A N 1
ATOM 716 C CA . ILE A 1 89 ? 12.632 6.158 -29.225 1.00 95.50 89 ILE A CA 1
ATOM 717 C C . ILE A 1 89 ? 12.536 7.211 -30.332 1.00 95.50 89 ILE A C 1
ATOM 719 O O . ILE A 1 89 ? 12.924 6.938 -31.464 1.00 95.50 89 ILE A O 1
ATOM 723 N N . PHE A 1 90 ? 12.083 8.423 -30.006 1.00 96.25 90 PHE A N 1
ATOM 724 C CA . PHE A 1 90 ? 11.976 9.516 -30.970 1.00 96.25 90 PHE A CA 1
ATOM 725 C C . PHE A 1 90 ? 13.340 9.925 -31.549 1.00 96.25 90 PHE A C 1
ATOM 727 O O . PHE A 1 90 ? 13.466 10.101 -32.759 1.00 96.25 90 PHE A O 1
ATOM 734 N N . ILE A 1 91 ? 14.377 10.010 -30.710 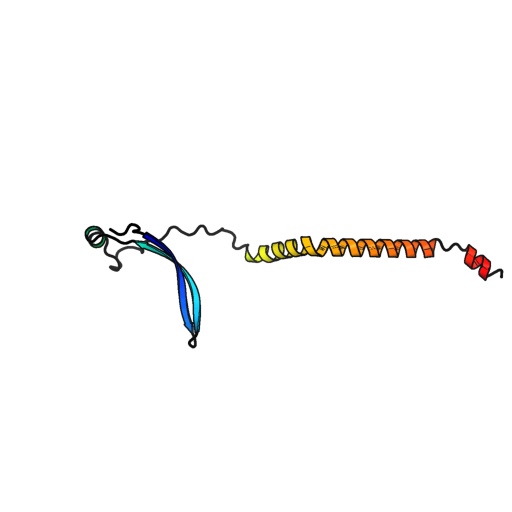1.00 96.88 91 ILE A N 1
ATOM 735 C CA . ILE A 1 91 ? 15.747 10.307 -31.159 1.00 96.88 91 ILE A CA 1
ATOM 736 C C . ILE A 1 91 ? 16.270 9.200 -32.081 1.00 96.88 91 ILE A C 1
ATOM 738 O O . ILE A 1 91 ? 16.795 9.500 -33.150 1.00 96.88 91 ILE A O 1
ATOM 742 N N . ILE A 1 92 ? 16.104 7.928 -31.700 1.00 97.12 92 ILE A N 1
ATOM 743 C CA . ILE A 1 92 ? 16.530 6.785 -32.524 1.00 97.12 92 ILE A CA 1
ATOM 744 C C . ILE A 1 92 ? 15.817 6.811 -33.878 1.00 97.12 92 ILE A C 1
ATOM 746 O O . ILE A 1 92 ? 16.464 6.670 -34.912 1.00 97.12 92 ILE A O 1
ATOM 750 N N . PHE A 1 93 ? 14.505 7.051 -33.881 1.00 97.06 93 PHE A N 1
ATOM 751 C CA . PHE A 1 93 ? 13.717 7.162 -35.104 1.00 97.06 93 PHE A CA 1
ATOM 752 C C . PHE A 1 93 ? 14.241 8.272 -36.025 1.00 97.06 93 PHE A C 1
ATOM 754 O O . PHE A 1 93 ? 14.420 8.039 -37.219 1.00 97.06 93 PHE A O 1
ATOM 761 N N . LEU A 1 94 ? 14.555 9.450 -35.474 1.00 97.06 94 LEU A N 1
ATOM 762 C CA . LEU A 1 94 ? 15.109 10.565 -36.242 1.00 97.06 94 LEU A CA 1
ATOM 763 C C . LEU A 1 94 ? 16.474 10.213 -36.857 1.00 97.06 94 LEU A C 1
ATOM 765 O O . LEU A 1 94 ? 16.705 10.485 -38.032 1.00 97.06 94 LEU A O 1
ATOM 769 N N . VAL A 1 95 ? 17.359 9.563 -36.093 1.00 96.94 95 VAL A N 1
ATOM 770 C CA . VAL A 1 95 ? 18.673 9.111 -36.584 1.00 96.94 95 VAL A CA 1
ATOM 771 C C . VAL A 1 95 ? 18.516 8.078 -37.701 1.00 96.94 95 VAL A C 1
ATOM 773 O O . VAL A 1 95 ? 19.158 8.203 -38.743 1.00 96.94 95 VAL A O 1
ATOM 776 N N . CYS A 1 96 ? 17.630 7.094 -37.532 1.00 96.62 96 CYS A N 1
ATOM 777 C CA . CYS A 1 96 ? 17.328 6.114 -38.574 1.00 96.62 96 CYS A CA 1
ATOM 778 C C . CYS A 1 96 ? 16.804 6.781 -39.850 1.00 96.62 96 CYS A C 1
ATOM 780 O O . CYS A 1 96 ? 17.211 6.400 -40.945 1.00 96.62 96 CYS A O 1
ATOM 782 N N . LEU A 1 97 ? 15.942 7.791 -39.719 1.00 95.69 97 LEU A N 1
ATOM 783 C CA . LEU A 1 97 ? 15.383 8.525 -40.851 1.00 95.69 97 LEU A CA 1
ATOM 784 C C . LEU A 1 97 ? 16.468 9.309 -41.603 1.00 95.69 97 LEU A C 1
ATOM 786 O O . LEU A 1 97 ? 16.488 9.290 -42.832 1.00 95.69 97 LEU A O 1
ATOM 790 N N . ILE A 1 98 ? 17.412 9.926 -40.886 1.00 93.00 98 ILE A N 1
ATOM 791 C CA . ILE A 1 98 ? 18.574 10.597 -41.489 1.00 93.00 98 ILE A CA 1
ATOM 792 C C . ILE A 1 98 ? 19.435 9.596 -42.265 1.00 93.00 98 ILE A C 1
ATOM 794 O O . ILE A 1 98 ? 19.797 9.872 -43.405 1.00 93.00 98 ILE A O 1
A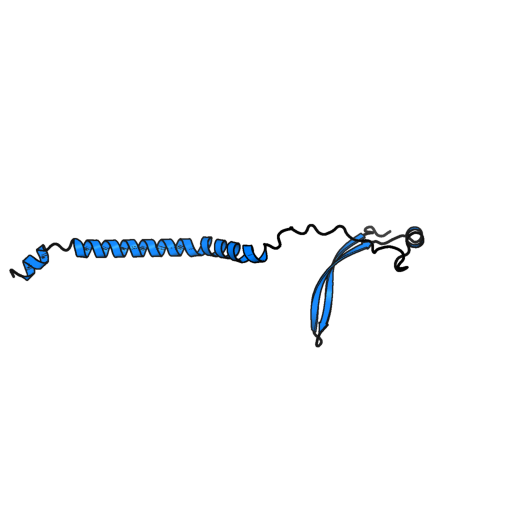TOM 798 N N . ILE A 1 99 ? 19.733 8.427 -41.690 1.00 92.50 99 ILE A N 1
ATOM 799 C CA . ILE A 1 99 ? 20.519 7.382 -42.367 1.00 92.50 99 ILE A CA 1
ATOM 800 C C . ILE A 1 99 ? 19.784 6.879 -43.614 1.00 92.50 99 ILE A C 1
ATOM 802 O O . ILE A 1 99 ? 20.390 6.742 -44.674 1.00 92.50 99 ILE A O 1
ATOM 806 N N . PHE A 1 100 ? 18.478 6.639 -43.508 1.00 92.81 100 PHE A N 1
ATOM 807 C CA . PHE A 1 100 ? 17.657 6.203 -44.632 1.00 92.81 100 PHE A CA 1
ATOM 808 C C . PHE A 1 100 ? 17.656 7.235 -45.765 1.00 92.81 100 PHE A C 1
ATOM 810 O O . PHE A 1 100 ? 17.919 6.888 -46.914 1.00 92.81 100 PHE A O 1
ATOM 817 N N . LEU A 1 101 ? 17.432 8.513 -45.441 1.00 89.19 101 LEU A N 1
ATOM 818 C CA . LEU A 1 101 ? 17.505 9.606 -46.410 1.00 89.19 101 LEU A CA 1
ATOM 819 C C . LEU A 1 101 ? 18.899 9.754 -47.001 1.00 89.19 101 LEU A C 1
ATOM 821 O O . LEU A 1 101 ? 19.006 10.035 -48.186 1.00 89.19 101 LEU A O 1
ATOM 825 N N . PHE A 1 102 ? 19.956 9.572 -46.214 1.00 87.31 102 PHE A N 1
ATOM 826 C CA . PHE A 1 102 ? 21.332 9.639 -46.692 1.00 87.31 102 PHE A CA 1
ATOM 827 C C . PHE A 1 102 ? 21.605 8.543 -47.723 1.00 87.31 102 PHE A C 1
ATOM 829 O O . PHE A 1 102 ? 22.085 8.848 -48.808 1.00 87.31 102 PHE A O 1
ATOM 836 N N . LEU A 1 103 ? 21.213 7.296 -47.442 1.00 84.88 103 LEU A N 1
ATOM 837 C CA . LEU A 1 103 ? 21.319 6.178 -48.388 1.00 84.88 103 LEU A CA 1
ATOM 838 C C . LEU A 1 103 ? 20.452 6.371 -49.634 1.00 84.88 103 LEU A C 1
ATOM 840 O O . LEU A 1 103 ? 20.891 6.056 -50.734 1.00 84.88 103 LEU A O 1
ATOM 844 N N . TYR A 1 104 ? 19.245 6.911 -49.478 1.00 83.12 104 TYR A N 1
ATOM 845 C CA . TYR A 1 104 ? 18.366 7.224 -50.604 1.00 83.12 104 TYR A CA 1
ATOM 846 C C . TYR A 1 104 ? 18.894 8.388 -51.457 1.00 83.12 104 TYR A C 1
ATOM 848 O O . TYR A 1 104 ? 18.787 8.377 -52.680 1.00 83.12 104 TYR A O 1
ATOM 856 N N . SER A 1 105 ? 19.472 9.400 -50.807 1.00 76.56 105 SER A N 1
ATOM 857 C CA . SER A 1 105 ? 19.983 10.614 -51.445 1.00 76.56 105 SER A CA 1
ATOM 858 C C . SER A 1 105 ? 21.420 10.477 -51.911 1.00 76.56 105 SER A C 1
ATOM 860 O O . SER A 1 105 ? 21.885 11.409 -52.557 1.00 76.56 105 SER A O 1
ATOM 862 N N . PHE A 1 106 ? 22.122 9.376 -51.601 1.00 68.31 106 PHE A N 1
ATOM 863 C CA . PHE A 1 106 ? 23.354 8.981 -52.280 1.00 68.31 106 PHE A CA 1
ATOM 864 C C . PHE A 1 106 ? 22.998 8.819 -53.756 1.00 68.31 106 PHE A C 1
ATOM 866 O O . PHE A 1 106 ? 22.492 7.773 -54.172 1.00 68.31 106 PHE A O 1
ATOM 873 N N . PRO A 1 107 ? 23.179 9.872 -54.565 1.00 63.34 107 PRO A N 1
ATOM 874 C CA . PRO A 1 107 ? 22.668 9.872 -55.909 1.00 63.34 107 PRO A CA 1
ATOM 875 C C . PRO A 1 107 ? 23.595 8.953 -56.694 1.00 63.34 107 PRO A C 1
ATOM 877 O O . PRO A 1 107 ? 24.795 8.859 -56.402 1.00 63.34 107 PRO A O 1
ATOM 880 N N . GLY A 1 108 ? 23.086 8.344 -57.761 1.00 60.94 108 GLY A N 1
ATOM 881 C CA . GLY A 1 108 ? 23.896 7.594 -58.724 1.00 60.94 108 GLY A CA 1
ATOM 882 C C . GLY A 1 108 ? 25.118 8.354 -59.278 1.00 60.94 108 GLY A C 1
ATOM 883 O O . GLY A 1 108 ? 25.890 7.770 -60.019 1.00 60.94 108 GLY A O 1
ATOM 884 N N . ALA A 1 109 ? 25.349 9.617 -58.900 1.00 60.47 109 ALA A N 1
ATOM 885 C CA . ALA A 1 109 ? 26.547 10.410 -59.150 1.00 60.47 109 ALA A CA 1
ATOM 886 C C . ALA A 1 109 ? 27.857 9.800 -58.604 1.00 60.47 109 ALA A C 1
ATOM 888 O O . ALA A 1 109 ? 28.888 9.930 -59.261 1.00 60.47 109 ALA A O 1
ATOM 889 N N . ILE A 1 110 ? 27.853 9.120 -57.446 1.00 60.00 110 ILE A N 1
ATOM 890 C CA . ILE A 1 110 ? 29.070 8.430 -56.959 1.00 60.00 110 ILE A CA 1
ATOM 891 C C . ILE A 1 110 ? 29.290 7.125 -57.728 1.00 60.00 110 ILE A C 1
ATOM 893 O O . ILE A 1 110 ? 30.417 6.822 -58.104 1.00 60.00 110 ILE A O 1
ATOM 897 N N . VAL A 1 111 ? 28.214 6.402 -58.051 1.00 61.44 111 VAL A N 1
ATOM 898 C CA . VAL A 1 111 ? 28.271 5.195 -58.893 1.00 61.44 111 VAL A CA 1
ATOM 899 C C . VAL A 1 111 ? 28.769 5.538 -60.301 1.00 61.44 111 VAL A C 1
ATOM 901 O O . VAL A 1 111 ? 29.656 4.872 -60.815 1.00 61.44 111 VAL A O 1
ATOM 904 N N . GLN A 1 112 ? 28.284 6.629 -60.895 1.00 60.88 112 GLN A N 1
ATOM 905 C CA . GLN A 1 112 ? 28.734 7.121 -62.201 1.00 60.88 112 GLN A CA 1
ATOM 906 C C . GLN A 1 112 ? 30.219 7.513 -62.187 1.00 60.88 112 GLN A C 1
ATOM 908 O O . GLN A 1 112 ? 30.923 7.230 -63.150 1.00 60.88 112 GLN A O 1
ATOM 913 N N . LYS A 1 113 ? 30.723 8.103 -61.091 1.00 62.16 113 LYS A N 1
ATOM 914 C CA . LYS A 1 113 ? 32.157 8.404 -60.932 1.00 62.16 113 LYS A CA 1
ATOM 915 C C . LYS A 1 113 ? 33.034 7.178 -60.648 1.00 62.16 113 LYS A C 1
ATOM 917 O O . LYS A 1 113 ? 34.227 7.254 -60.900 1.00 62.16 113 LYS A O 1
ATOM 922 N N . MET A 1 114 ? 32.475 6.088 -60.124 1.00 61.62 114 MET A N 1
ATOM 923 C CA . MET A 1 114 ? 33.205 4.844 -59.840 1.00 61.62 114 MET A CA 1
ATOM 924 C C . MET A 1 114 ? 33.181 3.859 -61.024 1.00 61.62 114 MET A C 1
ATOM 926 O O . MET A 1 114 ? 34.062 3.018 -61.126 1.00 61.62 114 MET A O 1
ATOM 930 N N . VAL A 1 115 ? 32.185 3.959 -61.914 1.00 64.44 115 VAL A N 1
ATOM 931 C CA . VAL A 1 115 ? 32.028 3.102 -63.107 1.00 64.44 115 VAL A CA 1
ATOM 932 C C . VAL A 1 115 ? 32.665 3.708 -64.368 1.00 64.44 115 VAL A C 1
ATOM 934 O O . VAL A 1 115 ? 33.108 2.957 -65.229 1.00 64.44 115 VAL A O 1
ATOM 937 N N . ASN A 1 116 ? 32.742 5.041 -64.484 1.00 56.16 116 ASN A N 1
ATOM 938 C CA . ASN A 1 116 ? 33.398 5.730 -65.612 1.00 56.16 116 ASN A CA 1
ATOM 939 C C . ASN A 1 116 ? 34.811 6.259 -65.275 1.00 56.16 116 ASN A C 1
ATOM 941 O O . ASN A 1 116 ? 35.326 7.112 -66.001 1.00 56.16 116 ASN A O 1
ATOM 945 N N . GLY A 1 117 ? 35.391 5.817 -64.155 1.00 53.72 117 GLY A N 1
ATOM 946 C CA . GLY A 1 117 ? 36.763 6.117 -63.732 1.00 53.72 117 GLY A CA 1
ATOM 947 C C . GLY A 1 117 ? 37.682 4.924 -63.930 1.00 53.72 117 GLY A C 1
ATOM 948 O O . GLY A 1 117 ? 37.192 3.788 -63.753 1.00 53.72 117 GLY A O 1
#

Sequence (117 aa):
MFKNRTARGWWPVTDEVEEEIVVQGKVECQLEMLNSAEAESNPAGLGRDEPNGLPKPNRPDSSFMKFLGPLNTLRYLIKYRLKWILIKIFIIFLVCLIIFLFLYSFPGAIVQKMVNG